Protein AF-A0A9P7JP53-F1 (afdb_monomer_lite)

Structure (mmCIF, N/CA/C/O backbone):
data_AF-A0A9P7JP53-F1
#
_entry.id   AF-A0A9P7JP53-F1
#
loop_
_atom_site.group_PDB
_atom_site.id
_atom_site.type_symbol
_atom_site.label_atom_id
_atom_site.label_alt_id
_atom_site.label_comp_id
_atom_site.label_asym_id
_atom_site.label_entity_id
_atom_site.label_seq_id
_atom_site.pdbx_PDB_ins_code
_atom_site.Cartn_x
_atom_site.Cartn_y
_atom_site.Cartn_z
_atom_site.occupancy
_atom_site.B_iso_or_equiv
_atom_site.auth_seq_id
_atom_site.auth_comp_id
_atom_site.auth_asym_id
_atom_site.auth_atom_id
_atom_site.pdbx_PDB_model_num
ATOM 1 N N . CYS A 1 1 ? -2.910 -3.387 11.941 1.00 91.38 1 CYS A N 1
ATOM 2 C CA . CYS A 1 1 ? -2.348 -3.006 10.631 1.00 91.38 1 CYS A CA 1
ATOM 3 C C . CYS A 1 1 ? -1.757 -4.242 9.949 1.00 91.38 1 CYS A C 1
ATOM 5 O O . CYS A 1 1 ? -1.599 -5.264 10.613 1.00 91.38 1 CYS A O 1
ATOM 7 N N . ALA A 1 2 ? -1.475 -4.154 8.651 1.00 95.94 2 ALA A N 1
ATOM 8 C CA . ALA A 1 2 ? -0.679 -5.108 7.881 1.00 95.94 2 ALA A CA 1
ATOM 9 C C . ALA A 1 2 ? 0.491 -4.364 7.228 1.00 95.94 2 ALA A C 1
ATOM 11 O O . ALA A 1 2 ? 0.327 -3.214 6.831 1.00 95.94 2 ALA A O 1
ATOM 12 N N . MET A 1 3 ? 1.653 -5.004 7.126 1.00 94.12 3 MET A N 1
ATOM 13 C CA . MET A 1 3 ? 2.826 -4.446 6.453 1.00 94.12 3 MET A CA 1
ATOM 14 C C . MET A 1 3 ? 3.161 -5.333 5.262 1.00 94.12 3 MET A C 1
ATOM 16 O O . MET A 1 3 ? 3.373 -6.532 5.439 1.00 94.12 3 MET A O 1
ATOM 20 N N . LEU A 1 4 ? 3.171 -4.744 4.071 1.00 92.75 4 LEU A N 1
ATOM 21 C CA . LEU A 1 4 ? 3.559 -5.433 2.851 1.00 92.75 4 LEU A CA 1
ATOM 22 C C . LEU A 1 4 ? 5.084 -5.455 2.736 1.00 92.75 4 LEU A C 1
ATOM 24 O O . LEU A 1 4 ? 5.785 -4.555 3.203 1.00 92.75 4 LEU A O 1
ATOM 28 N N . SER A 1 5 ? 5.598 -6.510 2.120 1.00 90.62 5 SER A N 1
ATOM 29 C CA . SER A 1 5 ? 7.012 -6.649 1.809 1.00 90.62 5 SER A CA 1
ATOM 30 C C . SER A 1 5 ? 7.418 -5.662 0.719 1.00 90.62 5 SER A C 1
ATOM 32 O O . SER A 1 5 ? 6.659 -5.356 -0.200 1.00 90.62 5 SER A O 1
ATOM 34 N N . THR A 1 6 ? 8.684 -5.253 0.751 1.00 89.00 6 THR A N 1
ATOM 35 C CA . THR A 1 6 ? 9.340 -4.486 -0.318 1.00 89.00 6 THR A CA 1
ATOM 36 C C . THR A 1 6 ? 9.295 -5.178 -1.685 1.00 89.00 6 THR A C 1
ATOM 38 O O . THR A 1 6 ? 9.495 -4.526 -2.707 1.00 89.00 6 THR A O 1
ATOM 41 N N . HIS A 1 7 ? 9.020 -6.485 -1.714 1.00 85.19 7 HIS A N 1
ATOM 42 C CA . HIS A 1 7 ? 8.944 -7.305 -2.924 1.00 85.19 7 HIS A CA 1
ATOM 43 C C . HIS A 1 7 ? 7.520 -7.437 -3.485 1.00 85.19 7 HIS A C 1
ATOM 45 O O . HIS A 1 7 ? 7.365 -7.784 -4.656 1.00 85.19 7 HIS A O 1
ATOM 51 N N . ASP A 1 8 ? 6.490 -7.110 -2.698 1.00 85.12 8 ASP A N 1
ATOM 52 C CA . ASP A 1 8 ? 5.095 -7.279 -3.120 1.00 85.12 8 ASP A CA 1
ATOM 53 C C . ASP A 1 8 ? 4.732 -6.275 -4.225 1.00 85.12 8 ASP A C 1
ATOM 55 O O . ASP A 1 8 ? 4.128 -6.634 -5.236 1.00 85.12 8 ASP A O 1
ATOM 59 N N . LEU A 1 9 ? 5.171 -5.019 -4.082 1.00 84.44 9 LEU A N 1
ATOM 60 C CA . LEU A 1 9 ? 4.895 -3.964 -5.059 1.00 84.44 9 LEU A CA 1
ATOM 61 C C . LEU A 1 9 ? 5.596 -4.202 -6.414 1.00 84.44 9 LEU A C 1
ATOM 63 O O . LEU A 1 9 ? 4.936 -4.068 -7.446 1.00 84.44 9 LEU A O 1
ATOM 67 N N . PRO A 1 10 ? 6.889 -4.594 -6.470 1.00 84.00 10 PRO A N 1
ATOM 68 C CA . PRO A 1 10 ? 7.516 -5.031 -7.715 1.00 84.00 10 PRO A CA 1
ATOM 69 C C . PRO A 1 10 ? 6.779 -6.182 -8.402 1.00 84.00 10 PRO A C 1
ATOM 71 O O . PRO A 1 10 ? 6.601 -6.129 -9.616 1.00 84.00 10 PRO A O 1
ATOM 74 N N . HIS A 1 11 ? 6.319 -7.195 -7.660 1.00 84.56 11 HIS A N 1
ATOM 75 C CA . HIS A 1 11 ? 5.561 -8.304 -8.248 1.00 84.56 11 HIS A CA 1
ATOM 76 C C . HIS A 1 11 ? 4.276 -7.814 -8.927 1.00 84.56 11 HIS A C 1
ATOM 78 O O . HIS A 1 11 ? 4.015 -8.190 -10.067 1.00 84.56 11 HIS A O 1
ATOM 84 N N . ILE A 1 12 ? 3.530 -6.910 -8.286 1.00 85.00 12 ILE A N 1
ATOM 85 C CA . ILE A 1 12 ? 2.346 -6.277 -8.890 1.00 85.00 12 ILE A CA 1
ATOM 86 C C . ILE A 1 12 ? 2.740 -5.469 -10.137 1.00 85.00 12 ILE A C 1
ATOM 88 O O . ILE A 1 12 ? 2.129 -5.611 -11.193 1.00 85.00 12 ILE A O 1
ATOM 92 N N . ARG A 1 13 ? 3.801 -4.656 -10.049 1.00 84.06 13 ARG A N 1
ATOM 93 C CA . ARG A 1 13 ? 4.277 -3.802 -11.152 1.00 84.06 13 ARG A CA 1
ATOM 94 C C . ARG A 1 13 ? 4.691 -4.596 -12.391 1.00 84.06 13 ARG A C 1
ATOM 96 O O . ARG A 1 13 ? 4.496 -4.121 -13.506 1.00 84.06 13 ARG A O 1
ATOM 103 N N . TYR A 1 14 ? 5.268 -5.778 -12.203 1.00 86.69 14 TYR A N 1
ATOM 104 C CA . TYR A 1 14 ? 5.664 -6.674 -13.291 1.00 86.69 14 TYR A CA 1
ATOM 105 C C . TYR A 1 14 ? 4.582 -7.703 -13.645 1.00 86.69 14 TYR A C 1
ATOM 107 O O . TYR A 1 14 ? 4.880 -8.692 -14.313 1.00 86.69 14 TYR A O 1
ATOM 115 N N . ASN A 1 15 ? 3.331 -7.452 -13.240 1.00 88.38 15 ASN A N 1
ATOM 116 C CA . ASN A 1 15 ? 2.159 -8.251 -13.586 1.00 88.38 15 A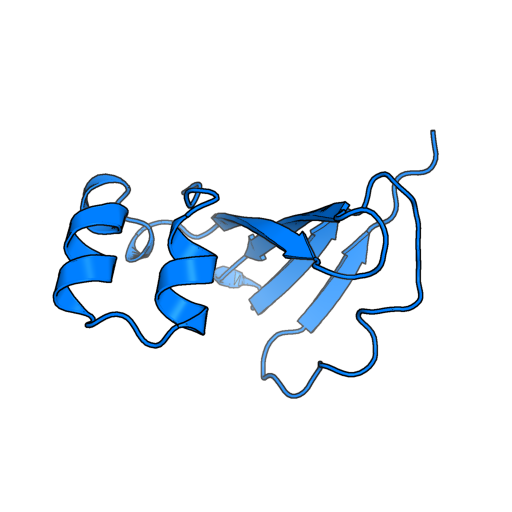SN A CA 1
ATOM 117 C C . ASN A 1 15 ? 2.313 -9.734 -13.201 1.00 88.38 15 ASN A C 1
ATOM 119 O O . ASN A 1 15 ? 1.981 -10.633 -13.981 1.00 88.38 15 ASN A O 1
ATOM 123 N N . ALA A 1 16 ? 2.862 -9.987 -12.007 1.00 90.94 16 ALA A N 1
ATOM 124 C CA . ALA A 1 16 ? 2.903 -11.324 -11.436 1.00 90.94 16 ALA A CA 1
ATOM 125 C C . ALA A 1 16 ? 1.473 -11.878 -11.294 1.00 90.94 16 ALA A C 1
ATOM 127 O O . ALA A 1 16 ? 0.563 -11.118 -10.958 1.00 90.94 16 ALA A O 1
ATOM 128 N N . PRO A 1 17 ? 1.267 -13.187 -11.513 1.00 94.00 17 PRO A N 1
ATOM 129 C CA . PRO A 1 17 ? -0.033 -13.813 -11.312 1.00 94.00 17 PRO A CA 1
ATOM 130 C C . PRO A 1 17 ? -0.578 -13.618 -9.888 1.00 94.00 17 PRO A C 1
ATOM 132 O O . PRO A 1 17 ? 0.181 -13.637 -8.912 1.00 94.00 17 PRO A O 1
ATOM 135 N N . ASP A 1 18 ? -1.900 -13.490 -9.761 1.00 91.31 18 ASP A N 1
ATOM 136 C CA . ASP A 1 18 ? -2.576 -13.263 -8.477 1.00 91.31 18 ASP A CA 1
ATOM 137 C C . ASP A 1 18 ? -2.270 -14.354 -7.441 1.00 91.31 18 ASP A C 1
ATOM 139 O O . ASP A 1 18 ? -2.142 -14.058 -6.256 1.00 91.31 18 ASP A O 1
ATOM 143 N N . ASP A 1 19 ? -2.103 -15.611 -7.860 1.00 94.25 19 ASP A N 1
ATOM 144 C CA . ASP A 1 19 ? -1.757 -16.725 -6.972 1.00 94.25 19 ASP A CA 1
ATOM 145 C C . ASP A 1 19 ? -0.348 -16.582 -6.379 1.00 94.25 19 ASP A C 1
ATOM 147 O O . ASP A 1 19 ? -0.127 -16.928 -5.213 1.00 94.25 19 ASP A O 1
ATOM 151 N N . ILE A 1 20 ? 0.589 -16.008 -7.140 1.00 91.44 20 ILE A N 1
ATOM 152 C CA . ILE A 1 20 ? 1.925 -15.670 -6.648 1.00 91.44 20 ILE A CA 1
ATOM 153 C C . ILE A 1 20 ? 1.809 -14.561 -5.605 1.00 91.44 20 ILE A C 1
ATOM 155 O O . ILE A 1 20 ? 2.278 -14.731 -4.479 1.00 91.44 20 ILE A O 1
ATOM 159 N N . ILE A 1 21 ? 1.126 -13.460 -5.926 1.00 90.81 21 ILE A N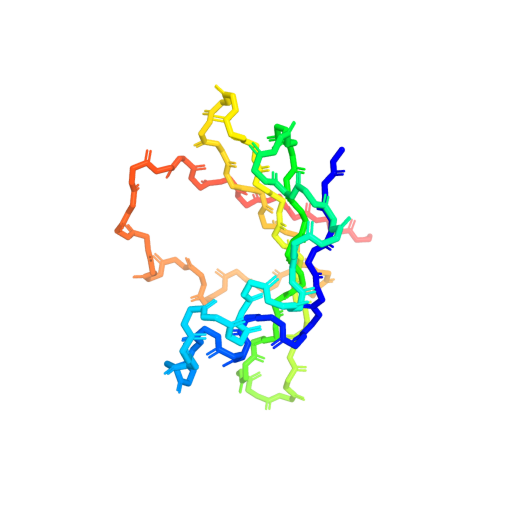 1
ATOM 160 C CA . ILE A 1 21 ? 0.931 -12.343 -4.989 1.00 90.81 21 ILE A CA 1
ATOM 161 C C . ILE A 1 21 ? 0.235 -12.831 -3.709 1.00 90.81 21 ILE A C 1
ATOM 163 O O . ILE A 1 21 ? 0.687 -12.543 -2.597 1.00 90.81 21 ILE A O 1
ATOM 167 N N . TRP A 1 22 ? -0.816 -13.640 -3.844 1.00 92.19 22 TRP A N 1
ATOM 168 C CA . TRP A 1 22 ? -1.563 -14.222 -2.732 1.00 92.19 22 TRP A CA 1
ATOM 169 C C . TRP A 1 22 ? -0.697 -15.126 -1.856 1.00 92.19 22 TRP A C 1
ATOM 171 O O . TRP A 1 22 ? -0.750 -15.050 -0.627 1.00 92.19 22 TRP A O 1
ATOM 181 N N . ARG A 1 23 ? 0.154 -15.965 -2.453 1.00 92.75 23 ARG A N 1
ATOM 182 C CA . ARG A 1 23 ? 1.078 -16.818 -1.694 1.00 92.75 23 ARG A CA 1
ATOM 183 C C . ARG A 1 23 ? 2.018 -15.996 -0.809 1.00 92.75 23 ARG A C 1
ATOM 185 O O . ARG A 1 23 ? 2.316 -16.420 0.305 1.00 92.75 23 ARG A O 1
ATOM 192 N N . HIS A 1 24 ? 2.455 -14.829 -1.278 1.00 90.56 24 HIS A N 1
ATOM 193 C CA . HIS A 1 24 ? 3.355 -13.947 -0.533 1.00 90.56 24 HIS A CA 1
ATOM 194 C C . HIS A 1 24 ? 2.646 -13.087 0.523 1.00 90.56 24 HIS A C 1
ATOM 196 O O . HIS A 1 24 ? 3.247 -12.776 1.550 1.00 90.56 24 HIS A O 1
ATOM 202 N N . THR A 1 25 ? 1.369 -12.756 0.319 1.00 92.69 25 THR A N 1
ATOM 203 C CA . THR A 1 25 ? 0.636 -11.769 1.136 1.00 92.69 25 THR A CA 1
ATOM 204 C C . THR A 1 25 ? -0.479 -12.365 2.001 1.00 92.69 25 THR A C 1
ATOM 206 O O . THR A 1 25 ? -0.971 -11.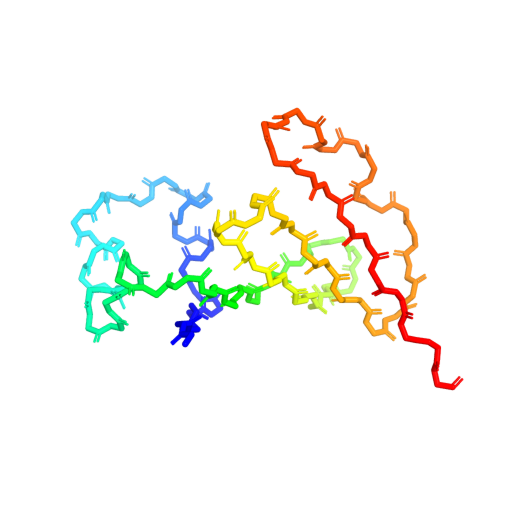716 2.921 1.00 92.69 25 THR A O 1
ATOM 209 N N . SER A 1 26 ? -0.891 -13.614 1.780 1.00 94.19 26 SER A N 1
ATOM 210 C CA . SER A 1 26 ? -2.054 -14.182 2.480 1.00 94.19 26 SER A CA 1
ATOM 211 C C . SER A 1 26 ? -1.846 -14.367 3.981 1.00 94.19 26 SER A C 1
ATOM 213 O O . SER A 1 26 ? -2.763 -14.154 4.775 1.00 94.19 26 SER A O 1
ATOM 215 N N . TRP A 1 27 ? -0.625 -14.689 4.402 1.00 93.94 27 TRP A N 1
ATOM 216 C CA . TRP A 1 27 ? -0.302 -14.917 5.810 1.00 93.94 27 TRP A CA 1
ATOM 217 C C . TRP A 1 27 ? -0.432 -13.654 6.681 1.00 93.94 27 TRP A C 1
ATOM 219 O O . TRP A 1 27 ? -0.703 -13.777 7.876 1.00 93.94 27 TRP A O 1
ATOM 229 N N . ILE A 1 28 ? -0.313 -12.446 6.104 1.00 94.75 28 ILE A N 1
ATOM 230 C CA . ILE A 1 28 ? -0.522 -11.179 6.834 1.00 94.75 28 ILE A CA 1
ATOM 231 C C . ILE A 1 28 ? -1.998 -10.770 6.931 1.00 94.75 28 ILE A C 1
ATOM 233 O O . ILE A 1 28 ? -2.314 -9.833 7.669 1.00 94.75 28 ILE A O 1
ATOM 237 N N . ARG A 1 29 ? -2.906 -11.467 6.224 1.00 95.44 29 ARG A N 1
ATOM 238 C CA . ARG A 1 29 ? -4.363 -11.221 6.233 1.00 95.44 29 ARG A CA 1
ATOM 239 C C . ARG A 1 29 ? -4.696 -9.739 6.048 1.00 95.44 29 ARG A C 1
ATOM 241 O O . ARG A 1 29 ? -5.495 -9.172 6.795 1.00 95.44 29 ARG A O 1
ATOM 248 N N . TYR A 1 30 ? -4.024 -9.092 5.094 1.00 93.44 30 TYR A N 1
ATOM 249 C CA . TYR A 1 30 ? -4.093 -7.640 4.913 1.00 93.44 30 TYR A CA 1
ATOM 250 C C . TYR A 1 30 ? -5.531 -7.157 4.663 1.00 93.44 30 TYR A C 1
ATOM 252 O O . TYR A 1 30 ? -5.922 -6.128 5.204 1.00 93.44 30 TYR A O 1
ATOM 260 N N . TRP A 1 31 ? -6.361 -7.953 3.979 1.00 94.12 31 TRP A N 1
ATOM 261 C CA . TRP A 1 31 ? -7.785 -7.669 3.739 1.00 94.12 31 TRP A CA 1
ATOM 262 C C . TRP A 1 31 ? -8.637 -7.530 5.011 1.00 94.12 31 TRP A C 1
ATOM 264 O O . TRP A 1 31 ? -9.730 -6.980 4.950 1.00 94.12 31 TRP A O 1
ATOM 274 N N . GLU A 1 32 ? -8.165 -8.000 6.167 1.00 96.81 32 GLU A N 1
ATOM 275 C CA . GLU A 1 32 ? -8.866 -7.849 7.452 1.00 96.81 32 GLU A CA 1
ATOM 276 C C . GLU A 1 32 ? -8.374 -6.648 8.264 1.00 96.81 32 GLU A C 1
ATOM 278 O O . GLU A 1 32 ? -8.818 -6.429 9.394 1.00 96.81 32 GLU A O 1
ATOM 283 N N . LYS A 1 33 ? -7.378 -5.913 7.759 1.00 97.06 33 LYS A N 1
ATOM 284 C CA . LYS A 1 33 ? -6.748 -4.803 8.473 1.00 97.06 33 LYS A CA 1
ATOM 285 C C . LYS A 1 33 ? -7.189 -3.489 7.857 1.00 97.06 33 LYS A C 1
ATOM 287 O O . LYS A 1 33 ? -7.054 -3.296 6.660 1.00 97.06 33 LYS A O 1
ATOM 292 N N . ASP A 1 34 ? -7.608 -2.564 8.712 1.00 96.44 34 ASP A N 1
ATOM 293 C CA . ASP A 1 34 ? -7.999 -1.212 8.297 1.00 96.44 34 ASP A CA 1
ATOM 294 C C . ASP A 1 34 ? -6.813 -0.340 7.850 1.00 96.44 34 ASP A C 1
ATOM 296 O O . ASP A 1 34 ? -6.980 0.609 7.095 1.00 96.44 34 ASP A O 1
ATOM 300 N N . ILE A 1 35 ? -5.605 -0.673 8.318 1.00 96.12 35 ILE A N 1
ATOM 301 C CA . ILE A 1 35 ? -4.376 0.072 8.027 1.00 96.12 35 ILE A CA 1
ATOM 302 C C . ILE A 1 35 ? -3.379 -0.838 7.319 1.00 96.12 35 ILE A C 1
ATOM 304 O O . ILE A 1 35 ? -2.994 -1.866 7.897 1.00 96.12 35 ILE A O 1
ATOM 308 N N . TRP A 1 36 ? -2.926 -0.448 6.128 1.00 95.81 36 TRP A N 1
ATOM 309 C CA . TRP A 1 36 ? -1.841 -1.106 5.391 1.00 95.81 36 TRP A CA 1
ATOM 310 C C . TRP A 1 36 ? -0.615 -0.202 5.340 1.00 95.81 36 TRP A C 1
ATOM 312 O O . TRP A 1 36 ? -0.741 1.004 5.174 1.00 95.81 36 TRP A O 1
ATOM 322 N N . VAL A 1 37 ? 0.572 -0.781 5.466 1.00 94.81 37 VAL A N 1
ATOM 323 C CA . VAL A 1 37 ? 1.850 -0.081 5.327 1.00 94.81 37 VAL A CA 1
ATOM 324 C C . VAL A 1 37 ? 2.582 -0.678 4.135 1.00 94.81 37 VAL A C 1
ATOM 326 O O . VAL A 1 37 ? 2.836 -1.883 4.108 1.00 94.81 37 VAL A O 1
ATOM 329 N N . LEU A 1 38 ? 2.888 0.154 3.144 1.00 92.06 38 LEU A N 1
ATOM 330 C CA . LEU A 1 38 ? 3.538 -0.226 1.898 1.00 92.06 38 LEU A CA 1
ATOM 331 C C . LEU A 1 38 ? 4.875 0.508 1.780 1.00 92.06 38 LEU A C 1
ATOM 333 O O . LEU A 1 38 ? 4.885 1.727 1.591 1.00 92.06 38 LEU A O 1
ATOM 337 N N . PRO A 1 39 ? 6.007 -0.202 1.848 1.00 91.50 39 PRO A N 1
ATOM 338 C CA . PRO A 1 39 ? 7.275 0.357 1.414 1.00 91.50 39 PRO A CA 1
ATOM 339 C C . PRO A 1 39 ? 7.298 0.438 -0.119 1.00 91.50 39 PRO A C 1
ATOM 341 O O . PRO A 1 39 ? 7.048 -0.549 -0.813 1.00 91.50 39 PRO A O 1
ATOM 344 N N . ILE A 1 40 ? 7.606 1.614 -0.659 1.00 87.75 40 ILE A N 1
ATOM 345 C CA . ILE A 1 40 ? 7.646 1.881 -2.098 1.00 87.75 40 ILE A CA 1
ATOM 346 C C . ILE A 1 40 ? 9.073 2.270 -2.473 1.00 87.75 40 ILE A C 1
ATOM 348 O O . ILE A 1 40 ? 9.615 3.256 -1.977 1.00 87.75 40 ILE A O 1
ATOM 352 N N . HIS A 1 41 ? 9.670 1.506 -3.386 1.00 85.31 41 HIS A N 1
ATOM 353 C CA . HIS A 1 41 ? 10.938 1.872 -4.006 1.00 85.31 41 HIS A CA 1
ATOM 354 C C . HIS A 1 41 ? 10.674 2.756 -5.225 1.00 85.31 41 HIS A C 1
ATOM 356 O O . HIS A 1 41 ? 10.171 2.278 -6.247 1.00 85.31 41 HIS A O 1
ATOM 362 N N . CYS A 1 42 ? 11.016 4.037 -5.130 1.00 75.75 42 CYS A N 1
ATOM 363 C CA . CYS A 1 42 ? 10.987 4.960 -6.250 1.00 75.75 42 CYS A CA 1
ATOM 364 C C . CYS A 1 42 ? 12.297 4.837 -7.048 1.00 75.75 42 CYS A C 1
ATOM 366 O O . CYS A 1 42 ? 13.368 5.151 -6.523 1.00 75.75 42 CYS A O 1
ATOM 368 N N . PRO A 1 43 ? 12.254 4.402 -8.321 1.00 67.50 43 PRO A N 1
ATOM 369 C CA . PRO A 1 43 ? 13.454 4.242 -9.139 1.00 67.50 43 PRO A CA 1
ATOM 370 C C . PRO A 1 43 ? 14.034 5.573 -9.665 1.00 67.50 43 PRO A C 1
ATOM 372 O O . PRO A 1 43 ? 14.878 5.549 -10.556 1.00 67.50 43 PRO A O 1
ATOM 375 N N . SER A 1 44 ? 13.596 6.739 -9.173 1.00 65.50 44 SER A N 1
ATOM 376 C CA . SER A 1 44 ? 14.142 8.032 -9.599 1.00 65.50 44 SER A CA 1
ATOM 377 C C . SER A 1 44 ? 15.557 8.252 -9.045 1.00 65.50 44 SER A C 1
ATOM 379 O O . SER A 1 44 ? 15.760 8.267 -7.830 1.00 65.50 44 SER A O 1
ATOM 381 N N . GLY A 1 45 ? 16.537 8.467 -9.925 1.00 67.44 45 GLY A N 1
ATOM 382 C CA . GLY A 1 45 ? 17.910 8.814 -9.539 1.00 67.44 45 GLY A CA 1
ATOM 383 C C . GLY A 1 45 ? 18.649 7.681 -8.814 1.00 67.44 45 GLY A C 1
ATOM 384 O O . GLY A 1 45 ? 18.874 6.622 -9.390 1.00 67.44 45 GLY A O 1
ATOM 385 N N . ILE A 1 46 ? 19.052 7.922 -7.560 1.00 70.69 46 ILE A N 1
ATOM 386 C CA . ILE A 1 46 ? 19.873 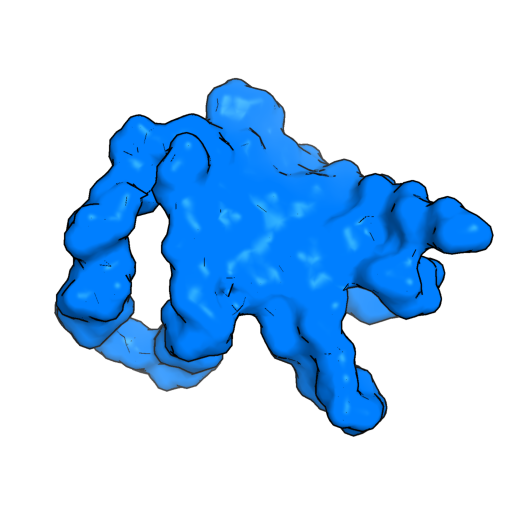7.015 -6.726 1.00 70.69 46 ILE A CA 1
ATOM 387 C C . ILE A 1 46 ? 19.064 5.811 -6.188 1.00 70.69 46 ILE A C 1
ATOM 389 O O . ILE A 1 46 ? 19.634 4.876 -5.630 1.00 70.69 46 ILE A O 1
ATOM 393 N N . GLY A 1 47 ? 17.747 5.786 -6.417 1.00 73.50 47 GLY A N 1
ATOM 394 C CA . GLY A 1 47 ? 16.836 4.859 -5.755 1.00 73.50 47 GLY A CA 1
ATOM 395 C C . GLY A 1 47 ? 16.470 5.410 -4.383 1.00 73.50 47 GLY A C 1
ATOM 396 O O . GLY A 1 47 ? 17.332 5.650 -3.539 1.00 73.50 47 GLY A O 1
ATOM 397 N N . HIS A 1 48 ? 15.182 5.664 -4.180 1.00 84.50 48 HIS A N 1
ATOM 398 C CA . HIS A 1 48 ? 14.661 6.251 -2.950 1.00 84.50 48 HIS A CA 1
ATOM 399 C C . HIS A 1 48 ? 13.552 5.380 -2.378 1.00 84.50 48 HIS A C 1
ATOM 401 O O . HIS A 1 48 ? 12.710 4.878 -3.121 1.00 84.50 48 HIS A O 1
ATOM 407 N N . TRP A 1 49 ? 13.544 5.203 -1.062 1.00 86.25 49 TRP A N 1
ATOM 408 C CA . TRP A 1 49 ? 12.479 4.499 -0.364 1.00 86.25 49 TRP A CA 1
ATOM 409 C C . TRP A 1 49 ? 11.542 5.500 0.291 1.00 86.25 49 TRP A C 1
ATOM 411 O O . TRP A 1 49 ? 11.950 6.304 1.124 1.00 86.25 49 TRP A O 1
ATOM 421 N N . VAL A 1 50 ? 10.265 5.383 -0.044 1.00 86.50 50 VAL A N 1
ATOM 422 C CA . VAL A 1 50 ? 9.181 6.073 0.652 1.00 86.50 50 VAL A CA 1
ATOM 423 C C . VAL A 1 50 ? 8.266 5.044 1.299 1.00 86.50 50 VAL A C 1
ATOM 425 O O . VAL A 1 50 ? 8.247 3.869 0.920 1.00 86.50 50 VAL A O 1
ATOM 428 N N . MET A 1 51 ? 7.497 5.473 2.290 1.00 89.50 51 MET A N 1
ATOM 429 C CA . MET A 1 51 ? 6.523 4.625 2.966 1.00 89.50 51 MET A CA 1
ATOM 430 C C . MET A 1 51 ? 5.128 5.201 2.757 1.00 89.50 51 MET A C 1
ATOM 432 O O . MET A 1 51 ? 4.881 6.359 3.073 1.00 89.50 51 MET A O 1
ATOM 436 N N . CYS A 1 52 ? 4.206 4.394 2.245 1.00 90.25 52 CYS A N 1
ATOM 437 C CA . CYS A 1 52 ? 2.798 4.747 2.131 1.00 90.25 52 CYS A CA 1
ATOM 438 C C . CYS A 1 52 ? 1.992 4.016 3.208 1.00 90.25 52 CYS A C 1
ATOM 440 O O . CYS A 1 52 ? 2.148 2.811 3.400 1.00 90.25 52 CYS A O 1
ATOM 442 N N . ILE A 1 53 ? 1.121 4.733 3.907 1.00 93.31 53 ILE A N 1
ATOM 443 C CA . ILE A 1 53 ? 0.172 4.178 4.866 1.00 93.31 53 ILE A CA 1
ATOM 444 C C . ILE A 1 53 ? -1.226 4.367 4.290 1.00 93.31 53 ILE A C 1
ATOM 446 O O . ILE A 1 53 ? -1.649 5.485 4.025 1.00 93.31 53 ILE A O 1
ATOM 450 N N . ILE A 1 54 ? -1.952 3.274 4.111 1.00 92.81 54 ILE A N 1
ATOM 451 C CA . ILE A 1 54 ? -3.320 3.265 3.596 1.00 92.81 54 ILE A CA 1
ATOM 452 C C . ILE A 1 54 ? -4.259 3.072 4.769 1.00 92.81 54 ILE A C 1
ATOM 454 O O . ILE A 1 54 ? -4.147 2.069 5.472 1.00 92.81 54 ILE A O 1
ATOM 458 N N . GLN A 1 55 ? -5.191 3.997 4.957 1.00 94.44 55 GLN A N 1
ATOM 459 C CA . GLN A 1 55 ? -6.279 3.871 5.914 1.00 94.44 55 GLN A CA 1
ATOM 460 C C . GLN A 1 55 ? -7.591 3.657 5.156 1.00 94.44 55 GLN A C 1
ATOM 462 O O . GLN A 1 55 ? -8.118 4.561 4.507 1.00 94.44 55 GLN A O 1
ATOM 467 N N . LEU A 1 56 ? -8.107 2.428 5.212 1.00 91.50 56 LEU A N 1
ATOM 468 C CA . LEU A 1 56 ? -9.264 2.003 4.425 1.00 91.50 56 LEU A CA 1
ATOM 469 C C . LEU A 1 56 ? -10.557 2.664 4.908 1.00 91.50 56 LEU A C 1
ATOM 471 O O . LEU A 1 56 ? -11.341 3.129 4.083 1.00 91.50 56 LEU A O 1
ATOM 475 N N . SER A 1 57 ? -10.757 2.755 6.226 1.00 93.00 57 SER A N 1
ATOM 476 C CA . SER A 1 57 ? -11.932 3.378 6.847 1.00 93.00 57 SER A CA 1
ATOM 477 C C . SER A 1 57 ? -12.164 4.818 6.396 1.00 93.00 57 SER A C 1
ATOM 479 O O . SER A 1 57 ? -13.308 5.210 6.161 1.00 93.00 57 SER A O 1
ATOM 481 N N . THR A 1 58 ? -11.094 5.599 6.248 1.00 91.69 58 THR A N 1
ATOM 482 C CA . THR A 1 58 ? -11.162 7.008 5.835 1.00 91.69 58 THR A CA 1
ATOM 483 C C . THR A 1 58 ? -10.906 7.214 4.345 1.00 91.69 58 THR A C 1
ATOM 485 O O . THR A 1 58 ? -11.106 8.319 3.841 1.00 91.69 58 THR A O 1
ATOM 488 N N . LYS A 1 59 ? -10.518 6.154 3.623 1.00 89.69 59 LYS A N 1
ATOM 489 C CA . LYS A 1 59 ? -10.043 6.211 2.235 1.00 89.69 59 LYS A CA 1
ATOM 490 C C . LYS A 1 59 ? -8.908 7.221 2.063 1.00 89.69 59 LYS A C 1
ATOM 492 O O . LYS A 1 59 ? -8.900 8.011 1.117 1.00 89.69 59 LYS A O 1
ATOM 497 N N . GLU A 1 60 ? -7.946 7.187 2.978 1.00 87.94 60 GLU A N 1
ATOM 498 C CA . GLU A 1 60 ? -6.799 8.092 2.978 1.00 87.94 60 GLU A CA 1
ATOM 499 C C . GLU A 1 60 ? -5.497 7.343 2.714 1.00 87.94 60 GLU A C 1
ATOM 501 O O . GLU A 1 60 ? -5.283 6.223 3.183 1.00 87.94 60 GLU A O 1
ATOM 506 N N . LEU A 1 61 ? -4.618 7.992 1.956 1.00 88.62 61 LEU A N 1
ATOM 507 C CA . LEU A 1 61 ? -3.255 7.545 1.702 1.00 88.62 61 LEU A CA 1
ATOM 508 C C . LEU A 1 61 ? -2.301 8.562 2.308 1.00 88.62 61 LEU A C 1
ATOM 510 O O . LEU A 1 61 ? -2.340 9.729 1.927 1.00 88.62 61 LEU A O 1
ATOM 514 N N . TYR A 1 62 ? -1.445 8.118 3.219 1.00 88.50 62 TYR A N 1
ATOM 515 C CA . TYR A 1 62 ? -0.400 8.927 3.824 1.00 88.50 62 TYR A CA 1
ATOM 516 C C . TYR A 1 62 ? 0.949 8.542 3.254 1.00 88.50 62 TYR A C 1
ATOM 518 O O . TYR A 1 62 ? 1.446 7.452 3.530 1.00 88.50 62 TYR A O 1
ATOM 526 N N . LEU A 1 63 ? 1.558 9.434 2.483 1.00 86.56 63 LEU A N 1
ATOM 527 C CA . LEU A 1 63 ? 2.921 9.231 2.012 1.00 86.56 63 LEU A CA 1
ATOM 528 C C . LEU A 1 63 ? 3.903 9.898 2.977 1.00 86.56 63 LEU A C 1
ATOM 530 O O . LEU A 1 63 ? 3.783 11.092 3.248 1.00 86.56 63 LEU A O 1
ATOM 534 N N . PHE A 1 64 ? 4.863 9.117 3.463 1.00 85.12 64 PHE A N 1
ATOM 535 C CA . PHE A 1 64 ? 6.014 9.564 4.231 1.00 85.12 64 PHE A CA 1
ATOM 536 C C . PHE A 1 64 ? 7.275 9.454 3.372 1.00 85.12 64 PHE A C 1
ATOM 538 O O . PHE A 1 64 ? 7.641 8.367 2.912 1.00 85.12 64 PHE A O 1
ATOM 545 N N . ASP A 1 65 ? 7.940 10.589 3.196 1.00 83.31 65 ASP A N 1
ATOM 546 C CA . ASP A 1 65 ? 9.197 10.724 2.473 1.00 83.31 65 ASP A CA 1
ATOM 547 C C . ASP A 1 65 ? 10.222 11.401 3.393 1.00 83.31 65 ASP A C 1
ATOM 549 O O . ASP A 1 65 ? 10.071 12.574 3.740 1.00 83.31 65 ASP A O 1
ATOM 553 N N . SER A 1 66 ? 11.261 10.662 3.794 1.00 81.81 66 SER A N 1
ATOM 554 C CA . SER A 1 66 ? 12.313 11.172 4.682 1.00 81.81 66 SER A CA 1
ATOM 555 C C . SER A 1 66 ? 13.271 12.154 4.005 1.00 81.81 66 SER A C 1
ATOM 557 O O . SER A 1 66 ? 13.996 12.858 4.695 1.00 81.81 66 SER A O 1
ATOM 559 N N . MET A 1 67 ? 13.320 12.197 2.669 1.00 76.31 67 MET A N 1
ATOM 560 C CA . MET A 1 67 ? 14.135 13.162 1.921 1.00 76.31 67 MET A CA 1
ATOM 561 C C . MET A 1 67 ? 13.376 14.460 1.620 1.00 76.31 67 MET A C 1
ATOM 563 O O . MET A 1 67 ? 13.964 15.407 1.099 1.00 76.31 67 MET A O 1
ATOM 567 N N . GLY A 1 68 ? 12.084 14.530 1.959 1.00 65.88 68 GLY A N 1
ATOM 568 C CA . GLY A 1 68 ? 11.271 15.737 1.815 1.00 65.88 68 GLY A CA 1
ATOM 569 C C . GLY A 1 68 ? 11.061 16.196 0.367 1.00 65.88 68 GLY A C 1
ATOM 570 O O . GLY A 1 68 ? 10.649 17.340 0.151 1.00 65.88 68 GLY A O 1
ATOM 571 N N . ASP A 1 69 ? 11.338 15.342 -0.626 1.00 61.72 69 ASP A N 1
ATOM 572 C CA . ASP A 1 69 ? 11.244 15.703 -2.040 1.00 61.72 69 ASP A CA 1
ATOM 573 C C . ASP A 1 69 ? 9.774 15.728 -2.500 1.00 61.72 69 ASP A C 1
ATOM 575 O O . ASP A 1 69 ? 9.031 14.749 -2.425 1.00 61.72 69 ASP A O 1
ATOM 579 N N . ARG A 1 70 ? 9.318 16.900 -2.952 1.00 55.06 70 ARG A N 1
ATOM 580 C CA . ARG A 1 70 ? 7.904 17.186 -3.266 1.00 55.06 70 ARG A CA 1
ATOM 581 C C . ARG A 1 70 ? 7.484 16.727 -4.662 1.00 55.06 70 ARG A C 1
ATOM 583 O O . ARG A 1 70 ? 6.300 16.784 -4.995 1.00 55.06 70 ARG A O 1
ATOM 590 N N . THR A 1 71 ? 8.452 16.364 -5.493 1.00 54.19 71 THR A N 1
ATOM 591 C CA . THR A 1 71 ? 8.350 16.510 -6.948 1.00 54.19 71 THR A CA 1
ATOM 592 C C . THR A 1 71 ? 7.778 15.293 -7.707 1.00 54.19 71 THR A C 1
ATOM 594 O O . THR A 1 71 ? 7.060 15.525 -8.678 1.00 54.19 71 THR A O 1
ATOM 597 N N . PRO A 1 72 ? 7.988 14.016 -7.305 1.00 58.25 72 PRO A N 1
ATOM 598 C CA . PRO A 1 72 ? 7.541 12.871 -8.119 1.00 58.25 72 PRO A CA 1
ATOM 599 C C . PRO A 1 72 ? 6.047 12.518 -8.028 1.00 58.25 72 PRO A C 1
ATOM 601 O O . PRO A 1 72 ? 5.515 11.889 -8.933 1.00 58.25 72 PRO A O 1
ATOM 604 N N . TRP A 1 73 ? 5.364 12.870 -6.934 1.00 55.88 73 TRP A N 1
ATOM 605 C CA . TRP A 1 73 ? 4.104 12.203 -6.550 1.00 55.88 73 TRP A CA 1
ATOM 606 C C . TRP A 1 73 ? 2.821 12.960 -6.919 1.00 55.88 73 TRP A C 1
ATOM 608 O O . TRP A 1 73 ? 1.722 12.472 -6.672 1.00 55.88 73 TRP A O 1
ATOM 618 N N . GLN A 1 74 ? 2.933 14.159 -7.499 1.00 52.66 74 GLN A N 1
ATOM 619 C CA . GLN A 1 74 ? 1.767 14.982 -7.850 1.00 52.66 74 GLN A CA 1
ATOM 620 C C . GLN A 1 74 ? 1.085 14.536 -9.157 1.00 52.66 74 GLN A C 1
ATOM 622 O O . GLN A 1 74 ? -0.096 14.823 -9.347 1.00 52.66 74 GLN A O 1
ATOM 627 N N . SER A 1 75 ? 1.784 13.814 -10.043 1.00 50.81 75 SER A N 1
ATOM 628 C CA . SER A 1 75 ? 1.272 13.426 -11.368 1.00 50.81 75 SER A CA 1
ATOM 629 C C . SER A 1 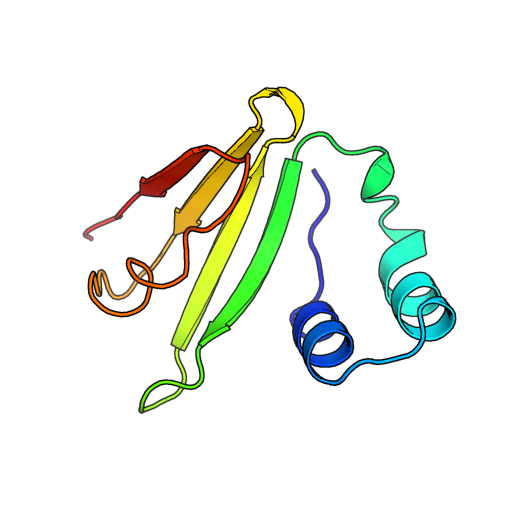75 ? 0.394 12.171 -11.389 1.00 50.81 75 SER A C 1
ATOM 631 O O . SER A 1 75 ? -0.365 11.996 -12.339 1.00 50.81 75 SER A O 1
ATOM 633 N N . ASP A 1 76 ? 0.448 11.326 -10.355 1.00 50.62 76 ASP A N 1
ATOM 634 C CA . ASP A 1 76 ? -0.122 9.965 -10.401 1.00 50.62 76 ASP A CA 1
ATOM 635 C C . ASP A 1 76 ? -1.503 9.847 -9.718 1.00 50.62 76 ASP A C 1
ATOM 637 O O . ASP A 1 76 ? -2.028 8.754 -9.508 1.00 50.62 76 ASP A O 1
ATOM 641 N N . SER A 1 77 ? -2.133 10.976 -9.382 1.00 47.88 77 SER A N 1
ATOM 642 C CA . SER A 1 77 ? -3.392 11.030 -8.626 1.00 47.88 77 SER A CA 1
ATOM 643 C C . SER A 1 77 ? -4.648 10.978 -9.516 1.00 47.88 77 SER A C 1
ATOM 645 O O . SER A 1 77 ? -5.427 11.923 -9.597 1.00 47.88 77 SER A O 1
ATOM 647 N N . GLN A 1 78 ? -4.893 9.837 -10.166 1.00 44.78 78 GLN A N 1
ATOM 648 C CA . GLN A 1 78 ? -6.241 9.460 -10.625 1.00 44.78 78 GLN A CA 1
ATOM 649 C C . GLN A 1 78 ? -6.792 8.356 -9.714 1.00 44.78 78 GLN A C 1
ATOM 651 O O . GLN A 1 78 ? -6.727 7.180 -10.059 1.00 44.78 78 GLN A O 1
ATOM 656 N N . SER A 1 79 ? -7.312 8.686 -8.527 1.00 52.91 79 SER A N 1
ATOM 657 C CA . SER A 1 79 ? -7.927 7.654 -7.675 1.00 52.91 79 SER A CA 1
ATOM 658 C C . SER A 1 79 ? -8.937 8.194 -6.665 1.00 52.91 79 SER A C 1
ATOM 660 O O . SER A 1 79 ? -8.750 9.274 -6.118 1.00 52.91 79 SER A O 1
ATOM 662 N N . GLU A 1 80 ? -9.959 7.381 -6.368 1.00 58.00 80 GLU A N 1
ATOM 663 C CA . GLU A 1 80 ? -11.054 7.591 -5.394 1.00 58.00 80 GLU A CA 1
ATOM 664 C C . GLU A 1 80 ? -10.610 7.753 -3.920 1.00 58.00 80 GLU A C 1
ATOM 666 O O . GLU A 1 80 ? -11.448 7.893 -3.026 1.00 58.00 80 GLU A O 1
ATOM 671 N N . PHE A 1 81 ? -9.303 7.705 -3.657 1.00 58.91 81 PHE A N 1
ATOM 672 C CA . PHE A 1 81 ? -8.695 7.892 -2.343 1.00 58.91 81 PHE A CA 1
ATOM 673 C C . PHE A 1 81 ? -8.181 9.324 -2.184 1.00 58.91 81 PHE A C 1
ATOM 675 O O . PHE A 1 81 ? -7.576 9.889 -3.095 1.00 58.91 81 PHE A O 1
ATOM 682 N N . ASN A 1 82 ? -8.363 9.890 -0.992 1.00 70.62 82 ASN A N 1
ATOM 683 C CA . ASN A 1 82 ? -7.793 11.185 -0.645 1.00 70.62 82 ASN A CA 1
ATOM 684 C C . ASN A 1 82 ? -6.297 11.018 -0.354 1.00 70.62 82 ASN A C 1
ATOM 686 O O . ASN A 1 82 ? -5.906 10.359 0.612 1.00 70.62 82 ASN A O 1
ATOM 690 N N . PHE A 1 83 ? -5.452 11.627 -1.184 1.00 67.44 83 PHE A N 1
ATOM 691 C CA . PHE A 1 83 ? -4.005 11.597 -1.001 1.00 67.44 83 PHE A CA 1
ATOM 692 C C . PHE A 1 83 ? -3.569 12.699 -0.030 1.00 67.44 83 PHE A C 1
ATOM 694 O O . PHE A 1 83 ? -3.751 13.889 -0.295 1.00 67.44 83 PHE A O 1
ATOM 701 N N . LYS A 1 84 ? -2.996 12.308 1.108 1.00 67.38 84 LYS A N 1
ATOM 702 C CA . LYS A 1 84 ? -2.403 13.203 2.103 1.00 67.38 84 LYS A CA 1
ATOM 703 C C . LYS A 1 84 ? -0.902 12.955 2.148 1.00 67.38 84 LYS A C 1
ATOM 705 O O . LYS A 1 84 ? -0.443 11.903 2.568 1.00 67.38 84 LYS A O 1
ATOM 710 N N . VAL A 1 85 ? -0.111 13.937 1.740 1.00 63.56 85 VAL A N 1
ATOM 711 C CA . VAL A 1 85 ? 1.346 13.846 1.888 1.00 63.56 85 VAL A CA 1
ATOM 712 C C . VAL A 1 85 ? 1.735 14.504 3.198 1.00 63.56 85 VAL A C 1
ATOM 714 O O . VAL A 1 85 ? 1.472 15.692 3.394 1.00 63.56 85 VAL A O 1
ATOM 717 N N . SER A 1 86 ? 2.341 13.727 4.090 1.00 62.16 86 SER A N 1
ATOM 718 C CA . SER A 1 86 ? 2.860 14.220 5.360 1.00 62.16 86 SER A CA 1
ATOM 719 C C . SER A 1 86 ? 4.379 14.239 5.282 1.00 62.16 86 SER A C 1
ATOM 721 O O . SER A 1 86 ? 5.017 13.204 5.113 1.00 62.16 86 SER A O 1
ATOM 723 N N . PHE A 1 87 ? 4.956 15.427 5.419 1.00 58.03 87 PHE A N 1
ATOM 724 C CA . PHE A 1 87 ? 6.401 15.621 5.419 1.00 58.03 87 PHE A CA 1
ATOM 725 C C . PHE A 1 87 ? 6.885 15.720 6.861 1.00 58.03 87 PHE A C 1
ATOM 727 O O . PHE A 1 87 ? 6.325 16.487 7.645 1.00 58.03 87 PHE A O 1
ATOM 734 N N . SER A 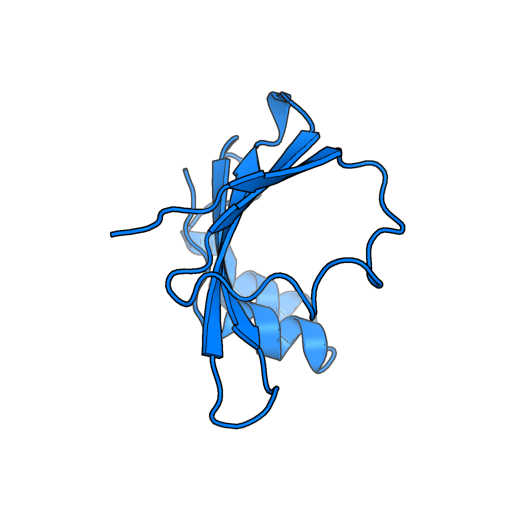1 88 ? 7.923 14.962 7.201 1.00 50.69 88 SER A N 1
ATOM 735 C CA . SER A 1 88 ? 8.698 15.203 8.413 1.00 50.69 88 SER A CA 1
ATOM 736 C C . SER A 1 88 ? 9.992 15.866 7.986 1.00 50.69 88 SER A C 1
ATOM 738 O O . SER A 1 88 ? 10.781 15.262 7.264 1.00 50.69 88 SER A O 1
ATOM 740 N N . SER A 1 89 ? 10.176 17.117 8.386 1.00 48.16 89 SER A N 1
ATOM 741 C CA . SER A 1 89 ? 11.498 17.732 8.416 1.00 48.16 89 SER A CA 1
ATOM 742 C C . SER A 1 89 ? 12.128 17.327 9.744 1.00 48.16 89 SER A C 1
ATOM 744 O O . SER A 1 89 ? 11.475 17.509 10.775 1.00 48.16 89 SER A O 1
ATOM 746 N N . ASP A 1 90 ? 13.337 16.772 9.720 1.00 51.38 90 ASP A N 1
ATOM 747 C CA . ASP A 1 90 ? 14.186 16.775 10.918 1.00 51.38 90 ASP A CA 1
ATOM 748 C C . ASP A 1 90 ? 14.496 18.221 11.355 1.00 51.38 90 ASP A C 1
ATOM 750 O O . ASP A 1 90 ? 14.607 19.106 10.466 1.00 51.38 90 ASP A O 1
#

Foldseek 3Di:
DFEADQVLVVCVVVPPDPVVSCVRRVVRVVVVDQKYKYWDWDPPDPIAIWIWIAGNVQLEIEIEGAVQDPPPPPPPPPDPGHYDYDYDDD

Secondary structure (DSSP, 8-state):
-EE--TTHHHHHHTT--HHHHHHHHGGGTGGG-SEEEEEEEE-STT-EEEEEEEETTTTEEEEEETT---SSSSS---SSSEEEEEE---

Organism: NCBI:txid1912936

InterPro domains:
  IPR003653 Ulp1 protease family, C-terminal catalytic domain [PF02902] (23-72)
  IPR038765 Papain-like cysteine peptidase superfamily [SSF54001] (4-72)

pLDDT: mean 80.34, std 15.51, range [44.78, 97.06]

Sequence (90 aa):
CAMLSTHDLPHIRYNAPDDIIWRHTSWIRYWEKDIWVLPIHCPSGIGHWVMCIIQLSTKELYLFDSMGDRTPWQSDSQSEFNFKVSFSSD

Radius of gyration: 13.78 Å; chains: 1; bounding box: 32×34×24 Å